Protein AF-A0A9D7X6I9-F1 (afdb_monomer_lite)

Foldseek 3Di:
DDDAPDPAALWDFDWDDDPPDIDTDIDHQPDHDPVSRVNNVLLRVLLVVVCVVPVPDDPVRSVVSSVVD

Radius of gyration: 12.79 Å; chains: 1; bounding box: 25×29×33 Å

pLDDT: mean 86.16, std 10.51, range [48.53, 96.0]

Secondary structure (DSSP, 8-state):
----SSSS-SEEEEEEEETTEEEEEEEE-SS-SHHHHHHHHHHHHHHHHHHHH-TT--HHHHHHHHHT-

Structure (mmCIF, N/CA/C/O backbone):
data_AF-A0A9D7X6I9-F1
#
_entry.id   AF-A0A9D7X6I9-F1
#
loop_
_atom_site.group_PDB
_atom_site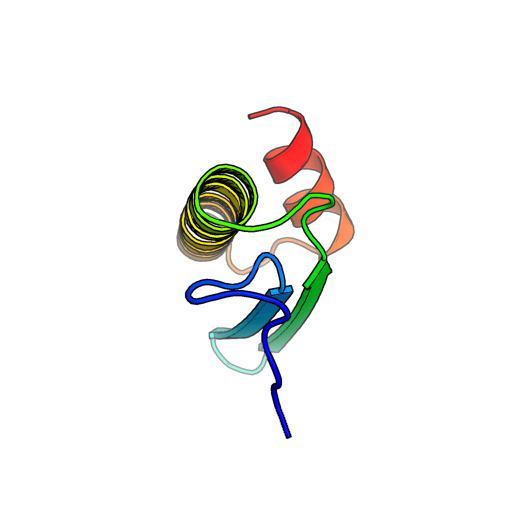.id
_atom_site.type_symbol
_atom_site.label_atom_id
_atom_site.label_alt_id
_atom_site.label_comp_id
_atom_site.label_asym_id
_atom_site.label_entity_id
_atom_site.label_seq_id
_atom_site.pdbx_PDB_ins_code
_atom_site.Cartn_x
_atom_site.Cartn_y
_atom_site.Cartn_z
_atom_site.occupancy
_atom_site.B_iso_or_equiv
_atom_site.auth_seq_id
_atom_site.auth_comp_id
_atom_site.auth_asym_id
_atom_site.auth_atom_id
_atom_site.pdbx_PDB_model_num
ATOM 1 N N . MET A 1 1 ? -3.252 -16.796 -11.714 1.00 48.53 1 MET A N 1
ATOM 2 C CA . MET A 1 1 ? -1.794 -17.027 -11.833 1.00 48.53 1 MET A CA 1
ATOM 3 C C . MET A 1 1 ? -1.123 -15.677 -11.990 1.00 48.53 1 MET A C 1
ATOM 5 O O . MET A 1 1 ? -1.596 -14.899 -12.805 1.00 48.53 1 MET A O 1
ATOM 9 N N . TYR A 1 2 ? -0.080 -15.407 -11.210 1.00 64.69 2 TYR A N 1
ATOM 10 C CA . TYR A 1 2 ? 0.761 -14.216 -11.331 1.00 64.69 2 TYR A CA 1
ATOM 11 C C . TYR A 1 2 ? 1.812 -14.457 -12.420 1.00 64.69 2 TYR A C 1
ATOM 13 O O . TYR A 1 2 ? 2.498 -15.479 -12.362 1.00 64.69 2 TYR A O 1
ATOM 21 N N . LYS A 1 3 ? 1.896 -13.590 -13.433 1.00 68.69 3 LYS A N 1
ATOM 22 C CA . LYS A 1 3 ? 2.786 -13.787 -14.585 1.00 68.69 3 LYS A CA 1
ATOM 23 C C . LYS A 1 3 ? 3.536 -12.486 -14.886 1.00 68.69 3 LYS A C 1
ATOM 25 O O . LYS A 1 3 ? 2.991 -11.648 -15.599 1.00 68.69 3 LYS A O 1
ATOM 30 N N . PRO A 1 4 ? 4.750 -12.308 -14.342 1.00 62.31 4 PRO A N 1
ATOM 31 C CA . PRO A 1 4 ? 5.534 -11.115 -14.621 1.00 62.31 4 PRO A CA 1
ATOM 32 C C . PRO A 1 4 ? 5.929 -11.061 -16.104 1.00 62.31 4 PRO A C 1
ATOM 34 O O . PRO A 1 4 ? 6.142 -12.099 -16.736 1.00 62.31 4 PRO A O 1
ATOM 37 N N . LEU A 1 5 ? 5.998 -9.847 -16.658 1.00 60.00 5 LEU A N 1
ATOM 38 C CA . LEU A 1 5 ? 6.411 -9.603 -18.047 1.00 60.00 5 LEU A CA 1
ATOM 39 C C . LEU A 1 5 ? 7.928 -9.808 -18.251 1.00 60.00 5 LEU A C 1
ATOM 41 O O . LEU A 1 5 ? 8.353 -10.147 -19.351 1.00 60.00 5 LEU A O 1
ATOM 45 N N . ASP A 1 6 ? 8.721 -9.632 -17.190 1.00 62.03 6 ASP A N 1
ATOM 46 C CA . ASP A 1 6 ? 10.185 -9.773 -17.146 1.00 62.03 6 ASP A CA 1
ATOM 47 C C . ASP A 1 6 ? 10.601 -10.600 -15.898 1.00 62.03 6 ASP A C 1
ATOM 49 O O . ASP A 1 6 ? 9.748 -11.129 -15.186 1.00 62.03 6 ASP A O 1
ATOM 53 N N . THR A 1 7 ? 11.899 -10.719 -15.597 1.00 69.50 7 THR A N 1
ATOM 54 C CA . THR A 1 7 ? 12.452 -11.477 -14.449 1.00 69.50 7 THR A CA 1
ATOM 55 C C . THR A 1 7 ? 11.881 -11.014 -13.102 1.00 69.50 7 THR A C 1
ATOM 57 O O . THR A 1 7 ? 11.782 -11.794 -12.155 1.00 69.50 7 THR A O 1
ATOM 60 N N . VAL A 1 8 ? 11.490 -9.741 -13.015 1.00 71.94 8 VAL A N 1
ATOM 61 C CA . VAL A 1 8 ? 10.867 -9.121 -11.843 1.00 71.94 8 VAL A CA 1
ATOM 62 C C . VAL A 1 8 ? 9.613 -8.349 -12.258 1.00 71.94 8 VAL A C 1
ATOM 64 O O . VAL A 1 8 ? 9.506 -7.878 -13.390 1.00 71.94 8 VAL A O 1
ATOM 67 N N . SER A 1 9 ? 8.660 -8.234 -11.336 1.00 74.12 9 SER A N 1
ATOM 68 C CA . SER A 1 9 ? 7.342 -7.642 -11.582 1.00 74.12 9 SER A CA 1
ATOM 69 C C . SER A 1 9 ? 7.184 -6.276 -10.923 1.00 74.12 9 SER A C 1
ATOM 71 O O . SER A 1 9 ? 7.764 -6.045 -9.862 1.00 74.12 9 SER A O 1
ATOM 73 N N . GLY A 1 10 ? 6.349 -5.425 -11.523 1.00 79.88 10 GLY A N 1
ATOM 74 C CA . GLY A 1 10 ? 5.816 -4.200 -10.913 1.00 79.88 10 GLY A CA 1
ATOM 75 C C . GLY A 1 10 ? 4.488 -4.395 -10.174 1.00 79.88 10 GLY A C 1
ATOM 76 O O . GLY A 1 10 ? 3.992 -3.465 -9.543 1.00 79.88 10 GLY A O 1
ATOM 77 N N . ASP A 1 11 ? 3.906 -5.588 -10.260 1.00 83.44 11 ASP A N 1
ATOM 78 C CA . ASP A 1 11 ? 2.639 -5.889 -9.607 1.00 83.44 11 ASP A CA 1
ATOM 79 C C . ASP A 1 11 ? 2.874 -6.213 -8.121 1.00 83.44 11 ASP A C 1
ATOM 81 O O . ASP A 1 11 ? 3.794 -6.945 -7.751 1.00 83.44 11 ASP A O 1
ATOM 85 N N . LEU A 1 12 ? 2.001 -5.728 -7.243 1.00 84.31 12 LEU A N 1
ATOM 86 C CA . LEU A 1 12 ? 2.039 -6.049 -5.821 1.00 84.31 12 LEU A CA 1
ATOM 87 C C . LEU A 1 12 ? 0.652 -6.453 -5.320 1.00 84.31 12 LEU A C 1
ATOM 89 O O . LEU A 1 12 ? -0.185 -5.589 -5.037 1.00 84.31 12 LEU A O 1
ATOM 93 N N . PRO A 1 13 ? 0.401 -7.761 -5.136 1.00 87.06 13 PRO A N 1
ATOM 94 C CA . PRO A 1 13 ? -0.682 -8.206 -4.278 1.00 87.06 13 PRO A CA 1
ATOM 95 C C . PRO A 1 13 ? -0.293 -7.958 -2.815 1.00 87.06 13 PRO A C 1
ATOM 97 O O . PRO A 1 13 ? 0.691 -8.499 -2.310 1.00 87.06 13 PRO A O 1
ATOM 100 N N . PHE A 1 14 ? -1.080 -7.147 -2.115 1.00 90.44 14 PHE A N 1
ATOM 101 C CA . PHE A 1 14 ? -0.860 -6.798 -0.717 1.00 90.44 14 PHE A CA 1
ATOM 102 C C . PHE A 1 14 ? -2.018 -7.295 0.145 1.00 90.44 14 PHE A C 1
ATOM 104 O O . PHE A 1 14 ? -3.173 -6.940 -0.089 1.00 90.44 14 PHE A O 1
ATOM 111 N N . ILE A 1 15 ? -1.706 -8.105 1.160 1.00 92.69 15 ILE A N 1
ATOM 112 C CA . ILE A 1 15 ? -2.684 -8.628 2.120 1.00 92.69 15 ILE A CA 1
ATOM 113 C C . ILE A 1 15 ? -2.110 -8.508 3.529 1.00 92.69 15 ILE A C 1
ATOM 115 O O . ILE A 1 15 ? -1.037 -9.044 3.817 1.00 92.69 15 ILE A O 1
ATOM 119 N N . LYS A 1 16 ? -2.830 -7.828 4.424 1.00 92.50 16 LYS A N 1
ATOM 120 C CA . LYS A 1 16 ? -2.495 -7.742 5.854 1.00 92.50 16 LYS A CA 1
ATOM 121 C C . LYS A 1 16 ? -3.747 -7.861 6.706 1.00 92.50 16 LYS A C 1
ATOM 123 O O . LYS A 1 16 ? -4.809 -7.373 6.335 1.00 92.50 16 LYS A O 1
ATOM 128 N N . ARG A 1 17 ? -3.610 -8.481 7.876 1.00 90.88 17 ARG A N 1
ATOM 129 C CA . ARG A 1 17 ? -4.675 -8.583 8.875 1.00 90.88 17 ARG A CA 1
ATOM 130 C C . ARG A 1 17 ? -4.243 -7.877 10.151 1.00 90.88 17 ARG A C 1
ATOM 132 O O . ARG A 1 17 ? -3.154 -8.146 10.648 1.00 90.88 17 ARG A O 1
ATOM 139 N N . TYR A 1 18 ? -5.118 -7.032 10.682 1.00 89.12 18 TYR A N 1
ATOM 140 C CA . TYR A 1 18 ? -4.965 -6.392 11.986 1.00 89.12 18 TYR A CA 1
ATOM 141 C C . TYR A 1 18 ? -6.262 -6.575 12.774 1.00 89.12 18 TYR A C 1
ATOM 143 O O . TYR A 1 18 ? -7.292 -5.986 12.446 1.00 89.12 18 TYR A O 1
ATOM 151 N N . GLY A 1 19 ? -6.219 -7.450 13.784 1.00 88.75 19 GLY A N 1
ATOM 152 C CA . GLY A 1 19 ? -7.409 -7.881 14.521 1.00 88.75 19 GLY A CA 1
ATOM 153 C C . GLY A 1 19 ? -8.457 -8.496 13.589 1.00 88.75 19 GLY A C 1
ATOM 154 O O . GLY A 1 19 ? -8.177 -9.457 12.862 1.00 88.75 19 GLY A O 1
ATOM 155 N N . ASP A 1 20 ? -9.645 -7.899 13.578 1.00 92.31 20 ASP A N 1
ATOM 156 C CA . ASP A 1 20 ? -10.784 -8.331 12.758 1.00 92.31 20 ASP A CA 1
ATOM 157 C C . ASP A 1 20 ? -10.847 -7.645 11.387 1.00 92.31 20 ASP A C 1
ATOM 159 O O . ASP A 1 20 ? -11.751 -7.909 10.596 1.00 92.31 20 ASP A O 1
ATOM 163 N N . ARG A 1 21 ? -9.877 -6.776 11.074 1.00 90.38 21 ARG A N 1
ATOM 164 C CA . ARG A 1 21 ? -9.797 -6.074 9.790 1.00 90.38 21 ARG A CA 1
ATOM 165 C C . ARG A 1 21 ? -8.807 -6.756 8.856 1.00 90.38 21 ARG A C 1
ATOM 167 O O . ARG A 1 21 ? -7.691 -7.103 9.252 1.00 90.38 21 ARG A O 1
ATOM 174 N N . VAL A 1 22 ? -9.207 -6.897 7.596 1.00 93.19 22 VAL A N 1
ATOM 175 C CA . VAL A 1 22 ? -8.350 -7.368 6.505 1.00 93.19 22 VAL A CA 1
ATOM 176 C C . VAL A 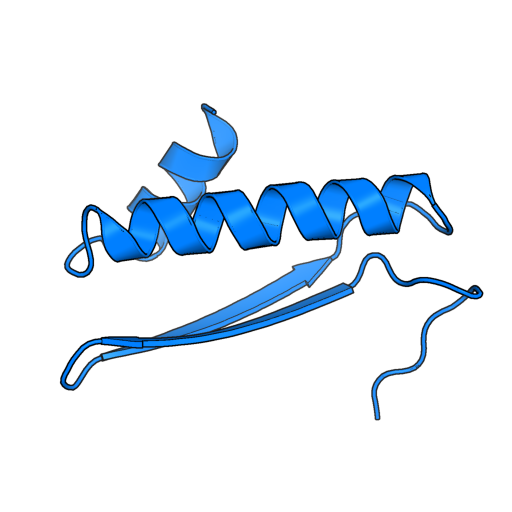1 22 ? -8.172 -6.235 5.505 1.00 93.19 22 VAL A C 1
ATOM 178 O O . VAL A 1 22 ? -9.145 -5.684 4.998 1.00 93.19 22 VAL A O 1
ATOM 181 N N . PHE A 1 23 ? -6.917 -5.912 5.224 1.00 93.19 23 PHE A N 1
ATOM 182 C CA . PHE A 1 23 ? -6.504 -4.959 4.207 1.00 93.19 23 PHE A CA 1
ATOM 183 C C . PHE A 1 23 ? -6.054 -5.738 2.976 1.00 93.19 23 PHE A C 1
ATOM 185 O O . PHE A 1 23 ? -5.165 -6.587 3.071 1.00 93.19 23 PHE A O 1
ATOM 192 N N . LEU A 1 24 ? -6.673 -5.439 1.836 1.00 93.88 24 LEU A N 1
ATOM 193 C CA . LEU A 1 24 ? -6.374 -6.022 0.533 1.00 93.88 24 LEU A CA 1
ATOM 194 C C . LEU A 1 24 ? -6.105 -4.885 -0.453 1.00 93.88 24 LEU A C 1
ATOM 196 O O . LEU A 1 24 ? -6.915 -3.966 -0.559 1.00 93.88 24 LEU A O 1
ATOM 200 N N . ALA A 1 25 ? -4.995 -4.960 -1.180 1.00 91.25 25 ALA A N 1
ATOM 201 C CA . ALA A 1 25 ? -4.712 -4.063 -2.292 1.00 91.25 25 ALA A CA 1
ATOM 202 C C . ALA A 1 25 ? -4.052 -4.823 -3.446 1.00 91.25 25 ALA A C 1
ATOM 204 O O . ALA A 1 25 ? -3.292 -5.770 -3.238 1.00 91.25 25 ALA A O 1
ATOM 205 N N . ALA A 1 26 ? -4.355 -4.385 -4.662 1.00 90.56 26 ALA A N 1
ATOM 206 C CA . ALA A 1 26 ? -3.625 -4.736 -5.866 1.00 90.56 26 ALA A CA 1
ATOM 207 C C . ALA A 1 26 ? -3.004 -3.441 -6.385 1.00 90.56 26 ALA A C 1
ATOM 209 O O . ALA A 1 26 ? -3.721 -2.467 -6.610 1.00 90.56 26 ALA A O 1
ATOM 210 N N . ILE A 1 27 ? -1.682 -3.416 -6.498 1.00 88.31 27 ILE A N 1
ATOM 211 C CA . ILE A 1 27 ? -0.932 -2.241 -6.939 1.00 88.31 27 ILE A CA 1
ATOM 212 C C . ILE A 1 27 ? -0.216 -2.618 -8.227 1.00 88.31 27 ILE A C 1
ATOM 214 O O . ILE A 1 27 ? 0.400 -3.677 -8.292 1.00 88.31 27 ILE A O 1
ATOM 218 N N .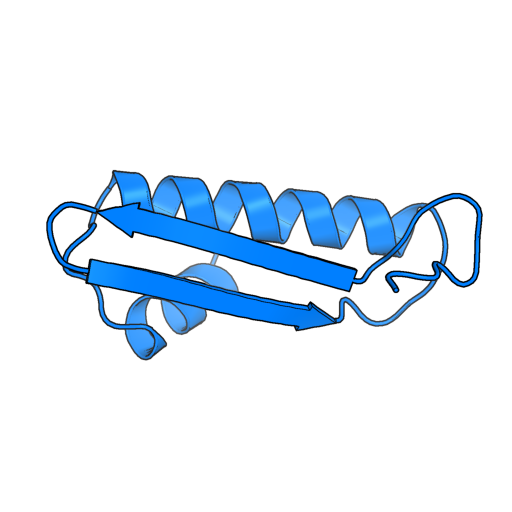 ASP A 1 28 ? -0.322 -1.755 -9.226 1.00 85.75 28 ASP A N 1
ATOM 219 C CA . ASP A 1 28 ? 0.373 -1.867 -10.504 1.00 85.75 28 ASP A CA 1
ATOM 220 C C . ASP A 1 28 ? 1.344 -0.688 -10.601 1.00 85.75 28 ASP A C 1
ATOM 222 O O . ASP A 1 28 ? 0.940 0.471 -10.751 1.00 85.75 28 ASP A O 1
ATOM 226 N N . CYS A 1 29 ? 2.632 -0.962 -10.402 1.00 78.81 29 CYS A N 1
ATOM 227 C CA . CYS A 1 29 ? 3.673 0.031 -10.609 1.00 78.81 29 CYS A CA 1
ATOM 228 C C . CYS A 1 29 ? 4.040 0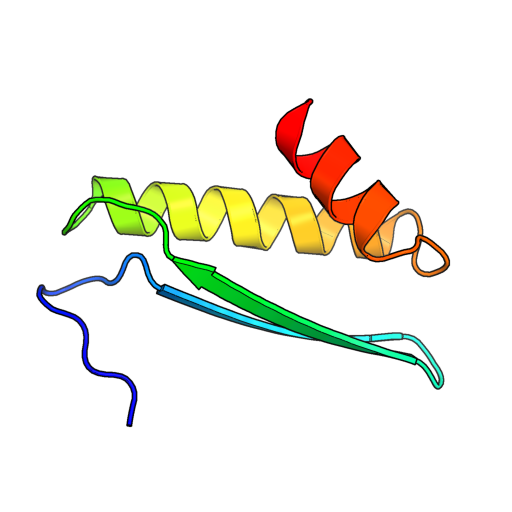.062 -12.097 1.00 78.81 29 CYS A C 1
ATOM 230 O O . CYS A 1 29 ? 4.792 -0.788 -12.575 1.00 78.81 29 CYS A O 1
ATOM 232 N N . THR A 1 30 ? 3.556 1.084 -12.812 1.00 76.44 30 THR A N 1
ATOM 233 C CA . THR A 1 30 ? 3.822 1.279 -14.245 1.00 76.44 30 THR A CA 1
ATOM 234 C C . THR A 1 30 ? 5.321 1.244 -14.567 1.00 76.44 30 THR A C 1
ATOM 236 O O . THR A 1 30 ? 6.110 1.955 -13.941 1.00 76.44 30 THR A O 1
ATOM 239 N N . GLY A 1 31 ? 5.703 0.464 -15.580 1.00 70.50 31 GLY A N 1
ATOM 240 C CA . GLY A 1 31 ? 7.091 0.210 -15.980 1.00 70.50 31 GLY A CA 1
ATOM 241 C C . GLY A 1 31 ? 7.350 -1.292 -16.137 1.00 70.50 31 GLY A C 1
ATOM 242 O O . GLY A 1 31 ? 6.436 -2.099 -16.011 1.00 70.50 31 GLY A O 1
ATOM 243 N N . HIS A 1 32 ? 8.591 -1.692 -16.416 1.00 74.25 32 HIS A N 1
ATOM 244 C CA . HIS A 1 32 ? 8.980 -3.107 -16.416 1.00 74.25 32 HIS A CA 1
ATOM 245 C C . HIS A 1 32 ? 10.417 -3.292 -15.917 1.00 74.25 32 HIS A C 1
ATOM 247 O O . HIS A 1 32 ? 11.228 -2.363 -15.939 1.00 74.25 32 HIS A O 1
ATOM 253 N N . GLY A 1 33 ? 10.730 -4.504 -15.457 1.00 76.88 33 GLY A N 1
ATOM 254 C CA . GLY A 1 33 ? 12.056 -4.856 -14.960 1.00 76.88 33 GLY A CA 1
ATOM 255 C C . GLY A 1 33 ? 12.393 -4.206 -13.613 1.00 76.88 33 GLY A C 1
ATOM 256 O O . GLY A 1 33 ? 11.524 -3.934 -12.783 1.00 76.88 33 GLY A O 1
ATOM 257 N N . VAL A 1 34 ? 13.686 -3.979 -13.377 1.00 84.69 34 VAL A N 1
ATOM 258 C CA . VAL A 1 34 ? 14.231 -3.537 -12.079 1.00 84.69 34 VAL A CA 1
ATOM 259 C C . VAL A 1 34 ? 13.579 -2.253 -11.529 1.00 84.69 34 VAL A C 1
ATOM 261 O O . VAL A 1 34 ? 13.251 -2.248 -10.342 1.00 84.69 34 VAL A O 1
ATOM 264 N N . PRO A 1 35 ? 13.314 -1.195 -12.326 1.00 85.00 35 PRO A N 1
ATOM 265 C CA . PRO A 1 35 ? 12.661 0.013 -11.810 1.00 85.00 35 PRO A CA 1
ATOM 266 C C . PRO A 1 35 ? 11.259 -0.252 -11.242 1.00 85.00 35 PRO A C 1
ATOM 268 O O . PRO A 1 35 ? 10.918 0.258 -10.175 1.00 85.00 35 PRO A O 1
ATOM 271 N N . ALA A 1 36 ? 10.468 -1.098 -11.910 1.00 84.19 36 ALA A N 1
ATOM 272 C CA . ALA A 1 36 ? 9.123 -1.458 -11.462 1.00 84.19 36 ALA A CA 1
ATOM 273 C C . ALA A 1 36 ? 9.158 -2.283 -10.161 1.00 84.19 36 ALA A C 1
ATOM 275 O O . ALA A 1 36 ? 8.368 -2.053 -9.242 1.00 84.19 36 ALA A O 1
ATOM 276 N N . ALA A 1 37 ? 10.141 -3.179 -10.034 1.00 85.88 37 ALA A N 1
ATOM 277 C CA . ALA A 1 37 ? 10.359 -3.959 -8.818 1.00 85.88 37 ALA A CA 1
ATOM 278 C C . ALA A 1 37 ? 10.819 -3.096 -7.627 1.00 85.88 37 ALA A C 1
ATOM 280 O O . ALA A 1 37 ? 10.400 -3.325 -6.492 1.00 85.88 37 ALA A O 1
ATOM 281 N N . MET A 1 38 ? 11.640 -2.068 -7.865 1.00 89.31 38 MET A N 1
ATOM 282 C CA . MET A 1 38 ? 12.028 -1.116 -6.817 1.00 89.31 38 MET A CA 1
ATOM 283 C C . MET A 1 38 ? 10.827 -0.302 -6.323 1.00 89.31 38 MET A C 1
ATOM 285 O O . MET A 1 38 ? 10.643 -0.175 -5.112 1.00 89.31 38 MET A O 1
ATOM 289 N N . MET A 1 39 ? 9.976 0.186 -7.233 1.00 88.75 39 MET A N 1
ATOM 290 C CA . MET A 1 39 ? 8.729 0.877 -6.873 1.00 88.75 39 MET A CA 1
ATOM 291 C C . MET A 1 39 ? 7.794 -0.021 -6.061 1.00 88.75 39 MET A C 1
ATOM 293 O O . MET A 1 39 ? 7.259 0.403 -5.037 1.00 88.75 39 MET A O 1
A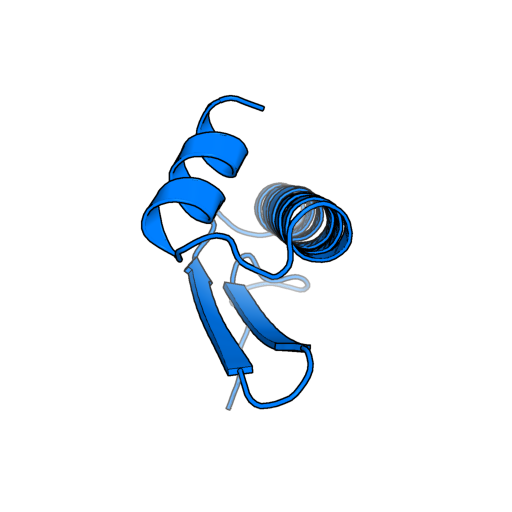TOM 297 N N . THR A 1 40 ? 7.680 -1.287 -6.460 1.00 88.94 40 THR A N 1
ATOM 298 C CA . THR A 1 40 ? 6.934 -2.308 -5.719 1.00 88.94 40 THR A CA 1
ATOM 299 C C . THR A 1 40 ? 7.449 -2.461 -4.287 1.00 88.94 40 THR A C 1
ATOM 301 O O . THR A 1 40 ? 6.655 -2.489 -3.344 1.00 88.94 40 THR A O 1
ATOM 304 N N . PHE A 1 41 ? 8.771 -2.505 -4.085 1.00 90.31 41 PHE A N 1
ATOM 305 C CA . PHE A 1 41 ? 9.340 -2.568 -2.738 1.00 90.31 41 PHE A CA 1
ATOM 306 C C . PHE A 1 41 ? 9.053 -1.312 -1.920 1.00 90.31 41 PHE A C 1
ATOM 308 O O . PHE A 1 41 ? 8.643 -1.433 -0.765 1.00 90.31 41 PHE A O 1
ATOM 315 N N . ILE A 1 42 ? 9.217 -0.122 -2.501 1.00 92.00 42 ILE A N 1
ATOM 316 C CA . ILE A 1 42 ? 8.924 1.145 -1.817 1.00 92.00 42 ILE A CA 1
ATOM 317 C C . ILE A 1 42 ? 7.459 1.171 -1.361 1.00 92.00 42 ILE A C 1
ATOM 319 O O . ILE A 1 42 ? 7.186 1.435 -0.188 1.00 92.00 42 ILE A O 1
ATOM 323 N N . ALA A 1 43 ? 6.527 0.812 -2.248 1.00 91.94 43 ALA A N 1
ATOM 324 C CA . ALA A 1 43 ? 5.104 0.741 -1.933 1.00 91.94 43 ALA A CA 1
ATOM 325 C C . ALA A 1 43 ? 4.805 -0.291 -0.831 1.00 91.94 43 ALA A C 1
ATOM 327 O O . ALA A 1 43 ? 4.084 0.014 0.121 1.00 91.94 43 ALA A O 1
ATOM 328 N N . TYR A 1 44 ? 5.397 -1.489 -0.910 1.00 92.38 44 TYR A N 1
ATOM 329 C CA . TYR A 1 44 ? 5.214 -2.544 0.090 1.00 92.38 44 TYR A CA 1
ATOM 330 C C . TYR A 1 44 ? 5.681 -2.112 1.484 1.00 92.38 44 TYR A C 1
ATOM 332 O O . TYR A 1 44 ? 4.938 -2.251 2.461 1.00 92.38 44 TYR A O 1
ATOM 340 N N . TYR A 1 45 ? 6.901 -1.577 1.590 1.00 93.94 45 TYR A N 1
ATOM 341 C CA . TYR A 1 45 ? 7.451 -1.137 2.871 1.00 93.94 45 TYR A CA 1
ATOM 342 C C . TYR A 1 45 ? 6.706 0.082 3.418 1.00 93.94 45 TYR A C 1
ATOM 344 O O . TYR A 1 45 ? 6.401 0.109 4.611 1.00 93.94 45 TYR A O 1
ATOM 352 N N . GLY A 1 46 ? 6.345 1.039 2.558 1.00 94.88 46 GLY A N 1
ATOM 353 C CA . GLY A 1 46 ? 5.559 2.212 2.934 1.00 94.88 46 GLY A CA 1
ATOM 354 C C . GLY A 1 46 ? 4.200 1.835 3.523 1.00 94.88 46 GLY A C 1
ATOM 355 O O . GLY A 1 46 ? 3.885 2.239 4.643 1.00 94.88 46 GLY A O 1
ATOM 356 N N . LEU A 1 47 ? 3.429 0.994 2.826 1.00 93.81 47 LEU A N 1
ATOM 357 C CA . LEU A 1 47 ? 2.131 0.511 3.311 1.00 93.81 47 LEU A CA 1
ATOM 358 C C . LEU A 1 47 ? 2.258 -0.286 4.608 1.00 93.81 47 LEU A C 1
ATOM 360 O O . LEU A 1 47 ? 1.463 -0.097 5.528 1.00 93.81 47 LEU A O 1
ATOM 364 N N . ASN A 1 48 ? 3.255 -1.169 4.702 1.00 93.69 48 ASN A N 1
ATOM 365 C CA . ASN A 1 48 ? 3.454 -1.976 5.900 1.00 93.69 48 ASN A CA 1
ATOM 366 C C . ASN A 1 48 ? 3.812 -1.105 7.113 1.00 93.69 48 ASN A C 1
ATOM 368 O O . ASN A 1 48 ? 3.292 -1.344 8.200 1.00 93.69 48 ASN A O 1
ATOM 372 N N . GLU A 1 49 ? 4.653 -0.085 6.943 1.00 95.12 49 GLU A N 1
ATOM 373 C CA . GLU A 1 49 ? 4.996 0.854 8.014 1.00 95.12 49 GLU A CA 1
ATOM 374 C C . GLU A 1 49 ? 3.784 1.687 8.452 1.00 95.12 49 GLU A C 1
ATOM 376 O O . GLU A 1 49 ? 3.525 1.798 9.650 1.00 95.12 49 GLU A O 1
ATOM 381 N N . LEU A 1 50 ? 3.020 2.236 7.498 1.00 94.62 50 LEU A N 1
ATOM 382 C CA . LEU A 1 50 ? 1.833 3.048 7.784 1.00 94.62 50 LEU A CA 1
ATOM 383 C C . LEU A 1 50 ? 0.775 2.246 8.553 1.00 94.62 50 LEU A C 1
ATOM 385 O O . LEU A 1 50 ? 0.288 2.712 9.579 1.00 94.62 50 LEU A O 1
ATOM 389 N N . LEU A 1 51 ? 0.498 1.014 8.121 1.00 93.44 51 LEU A N 1
ATOM 390 C CA . LEU A 1 51 ? -0.418 0.104 8.816 1.00 93.44 51 LEU A CA 1
ATOM 391 C C . LEU A 1 51 ? 0.092 -0.335 10.191 1.00 93.44 51 LEU A C 1
ATOM 393 O O . LEU A 1 51 ? -0.707 -0.550 11.095 1.00 93.44 51 LEU A O 1
ATOM 397 N N . THR A 1 52 ? 1.409 -0.480 10.360 1.00 93.19 52 THR A N 1
ATOM 398 C CA . THR A 1 52 ? 1.998 -0.826 11.665 1.00 93.19 52 THR A CA 1
ATOM 399 C C . THR A 1 52 ? 1.858 0.333 12.653 1.00 93.19 52 THR A C 1
ATOM 401 O O . THR A 1 52 ? 1.611 0.105 13.834 1.00 93.19 52 THR A O 1
ATOM 404 N N . LYS A 1 53 ? 2.007 1.577 12.180 1.00 94.31 53 LYS A N 1
ATOM 405 C CA . LYS A 1 53 ? 1.875 2.786 13.006 1.00 94.31 53 LYS A CA 1
ATOM 406 C C . LYS A 1 53 ? 0.426 3.096 13.362 1.00 94.31 53 LYS A C 1
ATOM 408 O O . LYS A 1 53 ? 0.156 3.509 14.485 1.00 94.31 53 LYS A O 1
ATOM 413 N N . ASP A 1 54 ? -0.484 2.919 12.411 1.00 93.56 54 ASP A N 1
ATOM 414 C CA . ASP A 1 54 ? -1.896 3.241 12.576 1.00 93.56 54 ASP A CA 1
ATOM 415 C C . ASP A 1 54 ? -2.776 2.187 11.881 1.00 93.56 54 ASP A C 1
ATOM 417 O O . ASP A 1 54 ? -3.245 2.382 10.756 1.00 93.56 54 ASP A O 1
ATOM 421 N N . PRO A 1 55 ? -3.038 1.051 12.552 1.00 89.88 55 PRO A N 1
ATOM 422 C CA . PRO A 1 55 ? -3.870 -0.019 12.004 1.00 89.88 55 PRO A CA 1
ATOM 423 C C . PRO A 1 55 ? -5.358 0.358 11.928 1.00 89.88 55 PRO A C 1
ATOM 425 O O . PRO A 1 55 ? -6.173 -0.422 11.426 1.00 89.88 55 PRO A O 1
ATOM 428 N N . THR A 1 56 ? -5.739 1.531 12.448 1.00 92.75 56 THR A N 1
ATOM 429 C CA . THR A 1 56 ? -7.118 2.025 12.405 1.00 92.75 56 THR A CA 1
ATOM 430 C C . THR A 1 56 ? -7.409 2.895 11.189 1.00 92.75 56 THR A C 1
ATOM 432 O O . THR A 1 56 ? -8.592 3.064 10.878 1.00 92.75 56 THR A O 1
ATOM 435 N N . SER A 1 57 ? -6.362 3.355 10.487 1.00 93.12 57 SER A N 1
ATOM 436 C CA . SER A 1 57 ? -6.457 4.152 9.264 1.00 93.12 57 SER A CA 1
ATOM 437 C C . SER A 1 57 ? -7.369 3.509 8.220 1.00 93.12 57 SER A C 1
ATOM 439 O O . SER A 1 57 ? -7.364 2.295 7.987 1.00 93.12 57 SER A O 1
ATOM 441 N N . THR A 1 58 ? -8.130 4.358 7.546 1.00 93.88 58 THR A N 1
ATOM 442 C CA . THR A 1 58 ? -8.899 3.998 6.359 1.00 93.88 58 THR A CA 1
ATOM 443 C C . THR A 1 58 ? -7.980 3.790 5.155 1.00 93.88 58 THR A C 1
ATOM 445 O O . THR A 1 58 ? -6.853 4.285 5.105 1.00 93.88 58 THR A O 1
ATOM 448 N N . SER A 1 59 ? -8.468 3.088 4.131 1.00 93.12 59 SER A N 1
ATOM 449 C CA . SER A 1 59 ? -7.719 2.911 2.882 1.00 93.12 59 SER A CA 1
ATOM 450 C C . SER A 1 59 ? -7.359 4.244 2.218 1.00 93.12 59 SER A C 1
ATOM 452 O O . SER A 1 59 ? -6.266 4.366 1.677 1.00 93.12 59 SER A O 1
ATOM 454 N N . ALA A 1 60 ? -8.243 5.246 2.291 1.00 94.62 60 ALA A N 1
ATOM 455 C CA . ALA A 1 60 ? -7.990 6.568 1.723 1.00 94.62 60 ALA A CA 1
ATOM 456 C C . ALA A 1 60 ? -6.817 7.267 2.426 1.00 94.62 60 ALA A C 1
ATOM 458 O O . ALA A 1 60 ? -5.899 7.732 1.761 1.00 94.62 60 ALA A O 1
ATOM 459 N N . GLU A 1 61 ? -6.797 7.262 3.762 1.00 95.62 61 GLU A N 1
ATOM 460 C CA . GLU A 1 61 ? -5.709 7.857 4.550 1.00 95.62 61 GLU A CA 1
ATOM 461 C C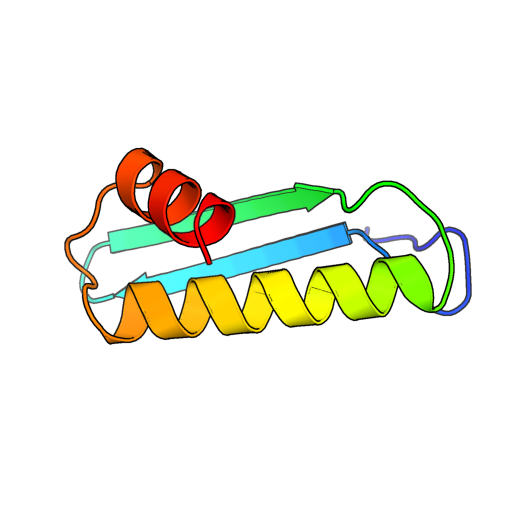 . GLU A 1 61 ? -4.375 7.142 4.323 1.00 95.62 61 GLU A C 1
ATOM 463 O O . GLU A 1 61 ? -3.333 7.788 4.245 1.00 95.62 61 GLU A O 1
ATOM 468 N N . LEU A 1 62 ? -4.386 5.810 4.199 1.00 94.38 62 LEU A N 1
ATOM 469 C CA . LEU A 1 62 ? -3.175 5.039 3.911 1.00 94.38 62 LEU A CA 1
ATOM 470 C C . LEU A 1 62 ? -2.589 5.394 2.543 1.00 94.38 62 LEU A C 1
ATOM 472 O O . LEU A 1 62 ? -1.377 5.556 2.434 1.00 94.38 62 LEU A O 1
ATOM 476 N N . LEU A 1 63 ? -3.433 5.526 1.517 1.00 93.81 63 LEU A N 1
ATOM 477 C CA . LEU A 1 63 ? -2.995 5.897 0.171 1.00 93.81 63 LEU A CA 1
ATOM 478 C C . LEU A 1 63 ? -2.525 7.353 0.105 1.00 93.81 63 LEU A C 1
ATOM 480 O O . LEU A 1 63 ? -1.500 7.627 -0.512 1.00 93.81 63 LEU A O 1
ATOM 484 N N . ASP A 1 64 ? -3.217 8.265 0.784 1.00 96.00 64 ASP A N 1
ATOM 485 C CA . ASP A 1 64 ? -2.840 9.678 0.833 1.00 96.00 64 ASP A CA 1
ATOM 486 C C . ASP A 1 64 ? -1.493 9.877 1.547 1.00 96.00 64 ASP A C 1
ATOM 488 O O . ASP A 1 64 ? -0.599 10.563 1.050 1.00 96.00 64 ASP A O 1
ATOM 492 N N . ARG A 1 65 ? -1.282 9.178 2.670 1.00 94.56 65 ARG A N 1
ATOM 493 C CA . ARG A 1 65 ? 0.009 9.161 3.378 1.00 94.56 65 ARG A CA 1
ATOM 494 C C . ARG A 1 65 ? 1.115 8.483 2.570 1.00 94.56 65 ARG A C 1
ATOM 496 O O . ARG A 1 65 ? 2.270 8.877 2.698 1.00 94.56 65 ARG A O 1
ATOM 503 N N . LEU A 1 66 ? 0.790 7.462 1.773 1.00 93.25 66 LEU A N 1
ATOM 504 C CA . LEU A 1 66 ? 1.754 6.806 0.888 1.00 93.25 66 LEU A CA 1
ATOM 505 C C . LEU A 1 66 ? 2.184 7.732 -0.258 1.00 93.25 66 LEU A C 1
ATOM 507 O O . LEU A 1 66 ? 3.342 7.687 -0.651 1.00 93.25 66 LEU A O 1
ATOM 511 N N . HIS A 1 67 ? 1.276 8.565 -0.772 1.00 92.50 67 HIS A N 1
ATOM 512 C CA . HIS A 1 67 ? 1.558 9.519 -1.847 1.00 92.50 67 HIS A CA 1
ATOM 513 C C . HIS A 1 67 ? 2.439 10.695 -1.402 1.00 92.50 67 HIS A C 1
ATOM 515 O O . HIS A 1 67 ? 3.289 11.143 -2.164 1.00 92.50 67 HIS A O 1
ATOM 521 N N . HIS A 1 68 ? 2.239 11.189 -0.178 1.00 89.19 68 HIS A N 1
ATOM 522 C CA . HIS A 1 68 ? 2.970 12.340 0.369 1.00 89.19 68 HIS A CA 1
ATOM 523 C C . HIS A 1 68 ? 4.294 11.981 1.062 1.00 89.19 68 HIS A C 1
ATOM 525 O O . HIS A 1 68 ? 4.942 12.860 1.636 1.00 89.19 68 HIS A O 1
ATOM 531 N N . LYS A 1 69 ? 4.670 10.701 1.059 1.00 67.56 69 LYS A N 1
ATOM 532 C CA . LYS A 1 69 ? 5.959 10.225 1.564 1.00 67.56 69 LYS A CA 1
ATOM 533 C C . LYS A 1 69 ? 7.047 10.365 0.507 1.00 67.56 69 LYS A C 1
ATOM 535 O O . LYS A 1 69 ? 8.171 10.728 0.914 1.00 67.56 69 LYS A O 1
#

Sequence (69 aa):
MYKPLDTVSGDLPFIKRYGDRVFLAAIDCTGHGVPAAMMTFIAYYGLNELLTKDPTSTSAELLDRLHHK